Protein AF-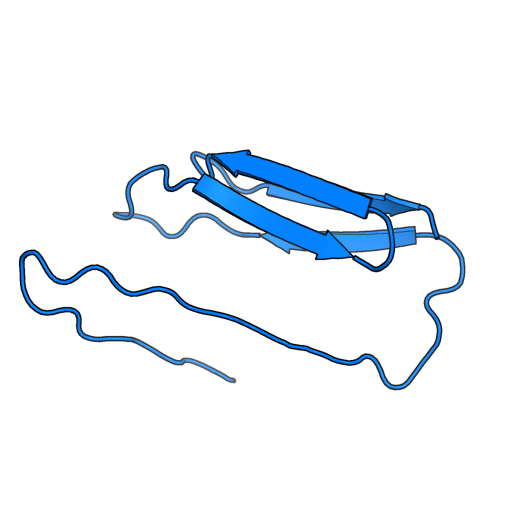A0A0G0VS56-F1 (afdb_monomer)

pLDDT: mean 71.45, std 10.55, range [33.0, 84.75]

Solvent-accessible surface area (backbone atoms only — not comparable to full-atom values): 4900 Å² total; per-residue (Å²): 133,93,81,85,82,80,88,72,58,89,95,55,86,80,86,86,80,87,85,84,82,74,96,63,84,73,84,54,66,47,77,47,78,47,74,50,59,87,98,57,77,58,50,80,45,78,49,76,60,94,91,48,74,48,77,47,62,42,72,52,66,43,78,46,78,44,80,103

Radius of gyration: 14.04 Å; Cα contacts (8 Å, |Δi|>4): 64; chains: 1; bounding box: 27×28×42 Å

Foldseek 3Di:
DPDDDDDDDVPDDDDDDDDDDDPDDDDFKDKDKDADDPPDAFDWDWDDDPPDIDIGTPPGIDIDIDTD

Org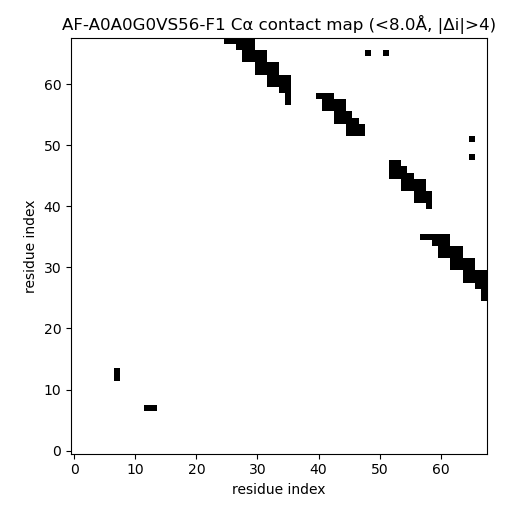anism: NCBI:txid1618597

Sequence (68 aa):
MFAGFFKLRPEGVSKVTLKYKLPFKVSKEYKLLIQKQPGTDGFLYTVNVGKQMEEFKLTTDKELKFGL

Secondary structure (DSSP, 8-state):
-------PPTT-----------SS---SEEEEEEPPPTT----EEEEEETTEEEEEE-SS-EEEEEE-

Mean predicted aligned error: 9.8 Å

Structure (mmCIF, N/CA/C/O backbone):
data_AF-A0A0G0VS56-F1
#
_entry.id   AF-A0A0G0VS56-F1
#
loop_
_atom_site.group_PDB
_atom_site.id
_atom_site.type_symbol
_atom_site.label_atom_id
_atom_site.label_alt_id
_atom_site.label_comp_id
_atom_site.label_asym_id
_atom_site.label_entity_id
_atom_site.label_seq_id
_atom_site.pdbx_PDB_ins_code
_atom_site.Cartn_x
_atom_site.Cartn_y
_atom_site.Cartn_z
_atom_site.occupancy
_atom_site.B_iso_or_equiv
_atom_site.auth_seq_id
_atom_site.auth_comp_id
_atom_site.auth_asym_id
_atom_site.auth_atom_id
_atom_site.pdbx_PDB_model_num
ATOM 1 N N . MET A 1 1 ? -7.232 -16.737 -2.322 1.00 33.00 1 MET A N 1
ATOM 2 C CA . MET A 1 1 ? -6.046 -16.056 -2.883 1.00 33.00 1 MET A CA 1
ATOM 3 C C . MET A 1 1 ? -6.519 -15.207 -4.058 1.00 33.00 1 MET A C 1
ATOM 5 O O . MET A 1 1 ? -6.879 -15.771 -5.079 1.00 33.00 1 MET A O 1
ATOM 9 N N . PHE A 1 2 ? -6.649 -13.886 -3.896 1.00 43.69 2 PHE A N 1
ATOM 10 C CA . PHE A 1 2 ? -7.034 -12.991 -4.998 1.00 43.69 2 PHE A CA 1
ATOM 11 C C . PHE A 1 2 ? -5.773 -12.609 -5.782 1.00 43.69 2 PHE A C 1
ATOM 13 O O . PHE A 1 2 ? -5.135 -11.608 -5.478 1.00 43.69 2 PHE A O 1
ATOM 20 N N . ALA A 1 3 ? -5.378 -13.434 -6.751 1.00 45.00 3 ALA A N 1
ATOM 21 C CA . ALA A 1 3 ? -4.320 -13.097 -7.701 1.00 45.00 3 ALA A CA 1
ATOM 22 C C . ALA A 1 3 ? -4.969 -12.576 -8.993 1.00 45.00 3 ALA A C 1
ATOM 24 O O . ALA A 1 3 ? -5.301 -13.349 -9.887 1.00 45.00 3 ALA A O 1
ATOM 25 N N . GLY A 1 4 ? -5.218 -11.266 -9.058 1.00 56.00 4 GLY A N 1
ATOM 26 C CA . GLY A 1 4 ? -5.672 -10.592 -10.276 1.00 56.00 4 GLY A CA 1
ATOM 27 C C . GLY A 1 4 ? -4.470 -10.034 -11.028 1.00 56.00 4 GLY A C 1
ATOM 28 O O . GLY A 1 4 ? -3.904 -9.031 -10.605 1.00 56.00 4 GLY A O 1
ATOM 29 N N . PHE A 1 5 ? -4.058 -10.682 -12.115 1.00 55.88 5 PHE A N 1
ATOM 30 C CA . PHE A 1 5 ? -3.038 -10.143 -13.014 1.00 55.88 5 PHE A CA 1
ATOM 31 C C . PHE A 1 5 ? -3.714 -9.404 -14.172 1.00 55.88 5 PHE A C 1
ATOM 33 O O . PHE A 1 5 ? -4.698 -9.878 -14.739 1.00 55.88 5 PHE A O 1
ATOM 40 N N . PHE A 1 6 ? -3.180 -8.241 -14.537 1.00 61.25 6 PHE A N 1
ATOM 41 C CA . PHE A 1 6 ? -3.681 -7.444 -15.653 1.00 61.25 6 PHE A CA 1
ATOM 42 C C . PHE A 1 6 ? -2.668 -7.501 -16.797 1.00 61.25 6 PHE A C 1
ATOM 44 O O . PHE A 1 6 ? -1.504 -7.153 -16.615 1.00 61.25 6 PHE A O 1
ATOM 51 N N . LYS A 1 7 ? -3.099 -7.938 -17.986 1.00 58.66 7 LYS A N 1
ATOM 52 C CA . LYS A 1 7 ? -2.311 -7.774 -19.214 1.00 58.66 7 LYS A CA 1
ATOM 53 C C . LYS A 1 7 ? -2.571 -6.374 -19.768 1.00 58.66 7 LYS A C 1
ATOM 55 O O . LYS A 1 7 ? -3.635 -6.129 -20.332 1.00 58.66 7 LYS A O 1
ATOM 60 N N . LEU A 1 8 ? -1.613 -5.463 -19.604 1.00 59.81 8 LEU A N 1
ATOM 61 C CA . LEU A 1 8 ? -1.608 -4.192 -20.332 1.00 59.81 8 LEU A CA 1
ATOM 62 C C . LEU A 1 8 ? -1.092 -4.413 -21.752 1.00 59.81 8 LEU A C 1
ATOM 64 O O . LEU A 1 8 ? -0.136 -5.156 -21.968 1.00 59.81 8 LEU A O 1
ATOM 68 N N . ARG A 1 9 ? -1.701 -3.719 -22.715 1.00 69.75 9 ARG A N 1
ATOM 69 C CA . ARG A 1 9 ? -1.073 -3.508 -24.023 1.00 69.75 9 ARG A CA 1
ATOM 70 C C . ARG A 1 9 ? 0.066 -2.488 -23.866 1.00 69.75 9 ARG A C 1
ATOM 72 O O . ARG A 1 9 ? -0.065 -1.612 -23.006 1.00 69.75 9 ARG A O 1
ATOM 79 N N . PRO A 1 10 ? 1.142 -2.570 -24.670 1.00 52.56 10 PRO A N 1
ATOM 80 C CA . PRO A 1 10 ? 2.166 -1.524 -24.717 1.00 52.56 10 PRO A CA 1
ATOM 81 C C . PRO A 1 10 ? 1.507 -0.143 -24.876 1.00 52.56 10 PRO A C 1
ATOM 83 O O . PRO A 1 10 ? 0.511 -0.034 -25.586 1.00 52.56 10 PRO A O 1
ATOM 86 N N . GLU A 1 11 ? 2.000 0.865 -24.146 1.00 62.19 11 GLU A N 1
ATOM 87 C CA . GLU A 1 11 ? 1.464 2.248 -24.082 1.00 62.19 11 GLU A CA 1
ATOM 88 C C . GLU A 1 11 ? 0.066 2.421 -23.444 1.00 62.19 11 GLU A C 1
ATOM 90 O O . GLU A 1 11 ? -0.419 3.542 -23.286 1.00 62.19 11 GLU A O 1
ATOM 95 N N . GLY A 1 12 ? -0.593 1.344 -23.009 1.00 55.28 12 GLY A N 1
ATOM 96 C CA . GLY A 1 12 ? -1.891 1.428 -22.341 1.00 55.28 12 GLY A CA 1
ATOM 97 C C . GLY A 1 12 ? -1.775 1.915 -20.895 1.00 55.28 12 GLY A C 1
ATOM 98 O O . GLY A 1 12 ? -1.233 1.215 -20.049 1.00 55.28 12 GLY A O 1
ATOM 99 N N . VAL A 1 13 ? -2.350 3.071 -20.560 1.00 62.66 13 VAL A N 1
ATOM 100 C CA . VAL A 1 13 ? -2.461 3.522 -19.161 1.00 62.66 13 VAL A CA 1
ATOM 101 C C . VAL A 1 13 ? -3.604 2.770 -18.477 1.00 62.66 13 VAL A C 1
ATOM 103 O O . VAL A 1 13 ? -4.764 2.919 -18.856 1.00 62.66 13 VAL A O 1
ATOM 106 N N . SER A 1 14 ? -3.303 1.968 -17.452 1.00 61.88 14 SER A N 1
ATOM 107 C CA . SER A 1 14 ? -4.328 1.301 -16.636 1.00 61.88 14 SER A CA 1
ATOM 108 C C . SER A 1 14 ? -4.442 1.938 -15.262 1.00 61.88 14 SER A C 1
ATOM 110 O O . SER A 1 14 ? -3.489 1.952 -14.488 1.00 61.88 14 SER A O 1
ATOM 112 N 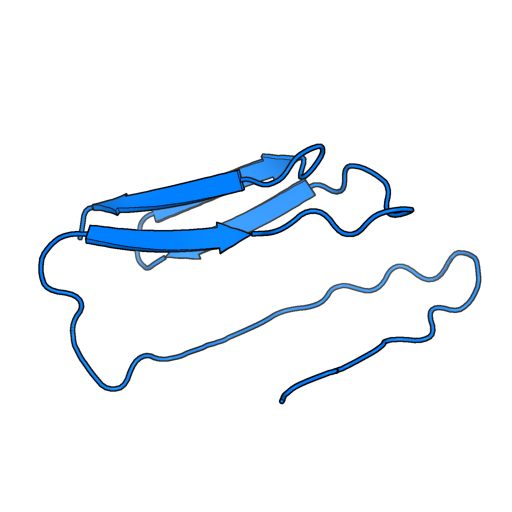N . LYS A 1 15 ? -5.639 2.434 -14.943 1.00 67.38 15 LYS A N 1
ATOM 113 C CA . LYS A 1 15 ? -5.973 2.983 -13.628 1.00 67.38 15 LYS A CA 1
ATOM 114 C C . LYS A 1 15 ? -6.721 1.931 -12.813 1.00 67.38 15 LYS A C 1
ATOM 116 O O . LYS A 1 15 ? -7.904 1.687 -13.044 1.00 67.38 15 LYS A O 1
ATOM 121 N N . VAL A 1 16 ? -6.047 1.319 -11.844 1.00 66.00 16 VAL A N 1
ATOM 122 C CA . VAL A 1 16 ? -6.672 0.359 -10.924 1.00 66.00 16 VAL A CA 1
ATOM 123 C C . VAL A 1 16 ? -7.272 1.125 -9.749 1.00 66.00 16 VAL A C 1
ATOM 125 O O . VAL A 1 16 ? -6.558 1.790 -9.007 1.00 66.00 16 VAL A O 1
ATOM 128 N N . THR A 1 17 ? -8.593 1.048 -9.582 1.00 71.12 17 THR A N 1
ATOM 129 C CA . THR A 1 17 ? -9.285 1.637 -8.426 1.00 71.12 17 THR A CA 1
ATOM 130 C C . THR A 1 17 ? -9.778 0.515 -7.523 1.00 71.12 17 THR A C 1
ATOM 132 O O . THR A 1 17 ? -10.754 -0.158 -7.849 1.00 71.12 17 THR A O 1
ATOM 135 N N . LEU A 1 18 ? -9.111 0.308 -6.388 1.00 68.38 18 LEU A N 1
ATOM 136 C CA . LEU A 1 18 ? -9.523 -0.674 -5.387 1.00 68.38 18 LEU A CA 1
ATOM 137 C C . LEU A 1 18 ? -10.399 0.012 -4.334 1.00 68.38 18 LEU A C 1
ATOM 139 O O . LEU A 1 18 ? -9.950 0.924 -3.645 1.00 68.38 18 LEU A O 1
ATOM 143 N N . LYS A 1 19 ? -11.655 -0.423 -4.205 1.00 75.56 19 LYS A N 1
ATOM 144 C CA . LYS A 1 19 ? -12.549 0.006 -3.123 1.00 75.56 19 LYS A CA 1
ATOM 145 C C . LYS A 1 19 ? -12.813 -1.183 -2.214 1.00 75.56 19 LYS A C 1
ATOM 147 O O . LYS A 1 19 ? -13.330 -2.198 -2.669 1.00 75.56 19 LYS A O 1
ATOM 152 N N . TYR A 1 20 ? -12.473 -1.047 -0.939 1.00 72.62 20 TYR A N 1
ATOM 153 C CA . TYR A 1 20 ? -12.691 -2.083 0.063 1.00 72.62 20 TYR A CA 1
ATOM 154 C C . TYR A 1 20 ? -13.367 -1.486 1.297 1.00 72.62 20 TYR A C 1
ATOM 156 O O . TYR A 1 20 ? -12.996 -0.402 1.748 1.00 72.62 20 TYR A O 1
ATOM 164 N N . LYS A 1 21 ? -14.377 -2.185 1.827 1.00 74.88 21 LYS A N 1
ATOM 165 C CA . LYS A 1 21 ? -15.115 -1.793 3.031 1.00 74.88 21 LYS A CA 1
ATOM 166 C C . LYS A 1 21 ? -14.893 -2.851 4.104 1.00 74.88 21 LYS A C 1
ATOM 168 O O . LYS A 1 21 ? -15.237 -4.011 3.906 1.00 74.88 21 LYS A O 1
ATOM 173 N N . LEU A 1 22 ? -14.344 -2.439 5.241 1.00 76.75 22 LEU A N 1
ATOM 174 C CA . LEU A 1 22 ? -14.179 -3.316 6.398 1.00 76.75 22 LEU A CA 1
ATOM 175 C C . LEU A 1 22 ? -15.539 -3.554 7.078 1.00 76.75 22 LEU A C 1
ATOM 177 O O . LEU A 1 22 ? -16.316 -2.605 7.218 1.00 76.75 22 LEU A O 1
ATOM 181 N N . PRO A 1 23 ? -15.834 -4.788 7.531 1.00 78.12 23 PRO A N 1
ATOM 182 C CA . PRO A 1 23 ? -17.070 -5.092 8.254 1.00 78.12 23 PRO A CA 1
ATOM 183 C C . PRO A 1 23 ? -17.054 -4.613 9.718 1.00 78.12 23 PRO A C 1
ATOM 185 O O . PRO A 1 23 ? -18.065 -4.712 10.404 1.00 78.12 23 PRO A O 1
ATOM 188 N N . PHE A 1 24 ? -15.931 -4.074 10.202 1.00 77.12 24 PHE A N 1
ATOM 189 C CA . PHE A 1 24 ? -15.757 -3.560 11.561 1.00 77.12 24 PHE A CA 1
ATOM 190 C C . PHE A 1 24 ? -15.114 -2.167 11.552 1.00 77.12 24 PHE A C 1
ATOM 192 O O . PHE A 1 24 ? -14.424 -1.788 10.603 1.00 77.12 24 PHE A O 1
ATOM 199 N N . LYS A 1 25 ? -15.328 -1.398 12.627 1.00 68.81 25 LYS A N 1
ATOM 200 C CA . LYS A 1 25 ? -14.640 -0.118 12.851 1.00 68.81 25 LYS A CA 1
ATOM 201 C C . LYS A 1 25 ? -13.249 -0.392 13.418 1.00 68.81 25 LYS A C 1
ATOM 203 O O . LYS A 1 25 ? -13.127 -1.021 14.465 1.00 68.81 25 LYS A O 1
ATOM 208 N N . VAL A 1 26 ? -12.211 0.080 12.735 1.00 70.25 26 VAL A N 1
ATOM 209 C CA . VAL A 1 26 ? -10.829 -0.003 13.226 1.00 70.25 26 VAL A CA 1
ATOM 210 C C . VAL A 1 26 ? -10.691 0.984 14.384 1.00 70.25 26 VAL A C 1
ATOM 212 O O . VAL A 1 26 ? -11.006 2.158 14.223 1.00 70.25 26 VAL A O 1
ATOM 215 N N . SER A 1 27 ? -10.319 0.503 15.570 1.00 64.62 27 SER A N 1
ATOM 216 C CA . SER A 1 27 ? -10.525 1.269 16.808 1.00 64.62 27 SER A CA 1
ATOM 217 C C . SER A 1 27 ? -9.423 2.268 17.159 1.00 64.62 27 SER A C 1
ATOM 219 O O . SER A 1 27 ? -9.654 3.079 18.048 1.00 64.62 27 SER A O 1
ATOM 221 N N . LYS A 1 28 ? -8.228 2.184 16.554 1.00 66.31 28 LYS A N 1
ATOM 222 C CA . LYS A 1 28 ? -7.085 3.044 16.929 1.00 66.31 28 LYS A CA 1
ATOM 223 C C . LYS A 1 28 ? -6.130 3.362 15.779 1.00 66.31 28 LYS A C 1
ATOM 225 O O . LYS A 1 28 ? -5.740 4.507 15.615 1.00 66.31 28 LYS A O 1
ATOM 230 N N . GLU A 1 29 ? -5.741 2.362 14.990 1.00 71.88 29 GLU A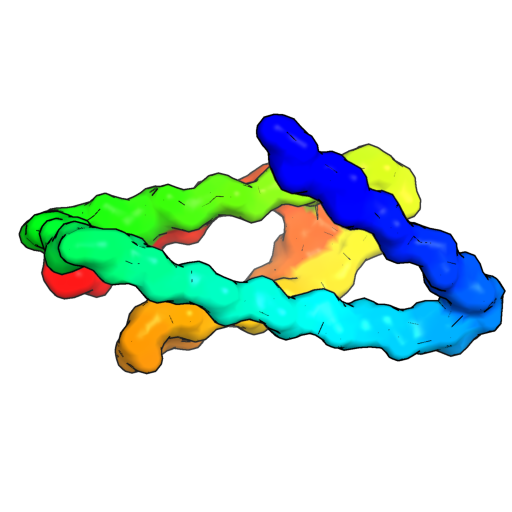 N 1
ATOM 231 C CA . GLU A 1 29 ? -4.722 2.550 13.953 1.00 71.88 29 GLU A CA 1
ATOM 232 C C . GLU A 1 29 ? -5.001 1.617 12.774 1.00 71.88 29 GLU A C 1
ATOM 234 O O . GLU A 1 29 ? -5.122 0.400 12.948 1.00 71.88 29 GLU A O 1
ATOM 239 N N . TYR A 1 30 ? -5.136 2.181 11.577 1.00 74.88 30 TYR A N 1
ATOM 240 C CA . TYR A 1 30 ? -5.294 1.418 10.347 1.00 74.88 30 TYR A CA 1
ATOM 241 C C . TYR A 1 30 ? -3.957 1.342 9.615 1.00 74.88 30 TYR A C 1
ATOM 243 O O . TYR A 1 30 ? -3.473 2.333 9.069 1.00 74.88 30 TYR A O 1
ATOM 251 N N . LYS A 1 31 ? -3.357 0.149 9.626 1.00 78.25 31 LYS A N 1
ATOM 252 C CA . LYS A 1 31 ? -2.090 -0.140 8.9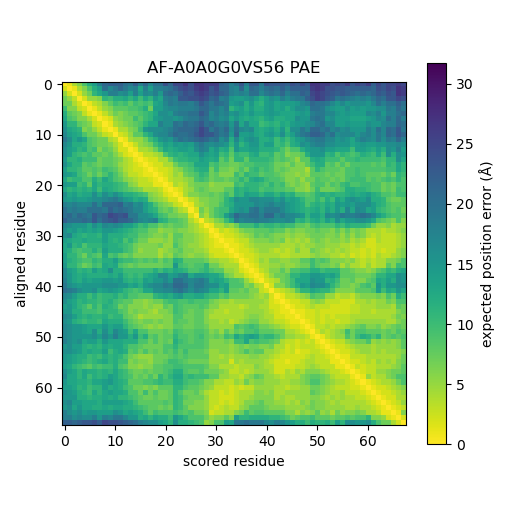51 1.00 78.25 31 LYS A CA 1
ATOM 253 C C . LYS A 1 31 ? -2.375 -0.705 7.567 1.00 78.25 31 LYS A C 1
ATOM 255 O O . LYS A 1 31 ? -2.922 -1.801 7.444 1.00 78.25 31 LYS A O 1
ATOM 260 N N . LEU A 1 32 ? -2.009 0.041 6.536 1.00 79.94 32 LEU A N 1
ATOM 261 C CA . LEU A 1 32 ? -2.091 -0.385 5.149 1.00 79.94 32 LEU A CA 1
ATOM 262 C C . LEU A 1 32 ? -0.677 -0.670 4.638 1.00 79.94 32 LEU A C 1
ATOM 264 O O . LEU A 1 32 ? 0.155 0.229 4.565 1.00 79.94 32 LEU A O 1
ATOM 268 N N . LEU A 1 33 ? -0.415 -1.919 4.267 1.00 80.50 33 LEU A N 1
ATOM 269 C CA . LEU A 1 33 ? 0.846 -2.320 3.649 1.00 80.50 33 LEU A CA 1
ATOM 270 C C . LEU A 1 33 ? 0.689 -2.319 2.134 1.00 80.50 33 LEU A C 1
ATOM 272 O O . LEU A 1 33 ? -0.154 -3.035 1.591 1.00 80.50 33 LEU A O 1
ATOM 276 N N . ILE A 1 34 ? 1.514 -1.529 1.456 1.00 81.56 34 ILE A N 1
ATOM 277 C CA . ILE A 1 34 ? 1.572 -1.482 0.000 1.00 81.56 34 ILE A CA 1
ATOM 278 C C . ILE A 1 34 ? 2.956 -1.953 -0.417 1.00 81.56 34 ILE A C 1
ATOM 280 O O . ILE A 1 34 ? 3.967 -1.297 -0.178 1.00 81.56 34 ILE A O 1
ATOM 284 N N . GLN A 1 35 ? 2.996 -3.126 -1.037 1.00 80.62 35 GLN A N 1
ATOM 285 C CA . GLN A 1 35 ? 4.239 -3.750 -1.462 1.00 80.62 35 GLN A CA 1
ATOM 286 C C . GLN A 1 35 ? 4.538 -3.396 -2.911 1.00 80.62 35 GLN A C 1
ATOM 288 O O . GLN A 1 35 ? 3.734 -3.659 -3.811 1.00 80.62 35 GLN A O 1
ATOM 293 N N . LYS A 1 36 ? 5.729 -2.842 -3.140 1.00 80.19 36 LYS A N 1
ATOM 294 C CA . LYS A 1 36 ? 6.241 -2.620 -4.486 1.00 80.19 36 LYS A CA 1
ATOM 295 C C . LYS A 1 36 ? 6.446 -3.962 -5.185 1.00 80.19 36 LYS A C 1
ATOM 297 O O . LYS A 1 36 ? 7.131 -4.840 -4.669 1.00 80.19 36 LYS A O 1
ATOM 302 N N . GLN A 1 37 ? 5.871 -4.106 -6.374 1.00 75.06 37 GLN A N 1
ATOM 303 C CA . GLN A 1 37 ? 6.105 -5.279 -7.210 1.00 75.06 37 GLN A CA 1
ATOM 304 C C . GLN A 1 37 ? 7.445 -5.131 -7.956 1.00 75.06 37 GLN A C 1
ATOM 306 O O . GLN A 1 37 ? 7.735 -4.054 -8.494 1.00 75.06 37 GLN A O 1
ATOM 311 N N . PRO A 1 38 ? 8.293 -6.174 -7.991 1.00 69.75 38 PRO A N 1
ATOM 312 C CA . PRO A 1 38 ? 9.541 -6.147 -8.749 1.00 69.75 38 PRO A CA 1
ATOM 313 C C . PRO A 1 38 ? 9.255 -5.957 -10.249 1.00 69.75 38 PRO A C 1
ATOM 315 O O . PRO A 1 38 ? 8.285 -6.495 -10.774 1.00 69.75 38 PRO A O 1
ATOM 318 N N . GLY A 1 39 ? 10.072 -5.156 -10.941 1.00 67.88 39 GLY A N 1
ATOM 319 C CA . GLY A 1 39 ? 9.899 -4.867 -12.375 1.00 67.88 39 GLY A CA 1
ATOM 320 C C . GLY A 1 39 ? 8.860 -3.789 -12.719 1.00 67.88 39 GLY A C 1
ATOM 321 O O . GLY A 1 39 ? 8.612 -3.550 -13.895 1.00 67.88 39 GLY A O 1
ATOM 322 N N . THR A 1 40 ? 8.257 -3.136 -11.720 1.00 68.00 40 THR A N 1
ATOM 323 C CA . THR A 1 40 ? 7.302 -2.032 -11.918 1.00 68.00 40 THR A CA 1
ATOM 324 C C . THR A 1 40 ? 7.944 -0.695 -11.529 1.00 68.00 40 THR A C 1
ATOM 326 O O . THR A 1 40 ? 8.575 -0.599 -10.470 1.00 68.00 40 THR A O 1
ATOM 329 N N . ASP A 1 41 ? 7.799 0.316 -12.389 1.00 65.62 41 ASP A N 1
ATOM 330 C CA . ASP A 1 41 ? 8.338 1.665 -12.183 1.00 65.62 41 ASP A CA 1
ATOM 331 C C . ASP A 1 41 ? 7.610 2.423 -11.058 1.00 65.62 41 ASP A C 1
ATOM 333 O O . ASP A 1 41 ? 6.502 2.060 -10.662 1.00 65.62 41 ASP A O 1
ATOM 337 N N . GLY A 1 42 ? 8.247 3.457 -10.501 1.00 66.38 42 GLY A N 1
ATOM 338 C CA . GLY A 1 42 ? 7.799 4.183 -9.30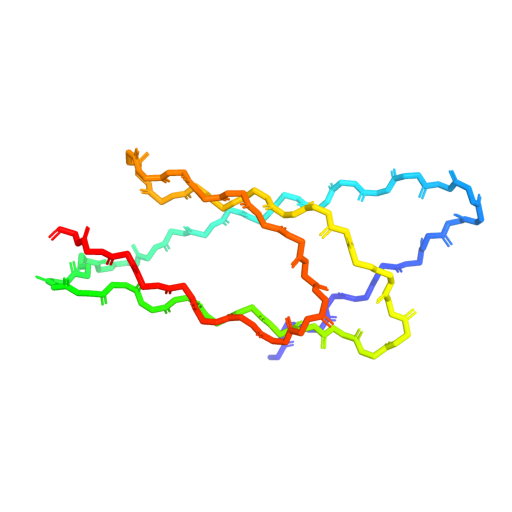2 1.00 66.38 42 GLY A CA 1
ATOM 339 C C . GLY A 1 42 ? 6.564 5.068 -9.515 1.00 66.38 42 GLY A C 1
ATOM 340 O O . GLY A 1 42 ? 6.651 6.292 -9.384 1.00 66.38 42 GLY A O 1
ATOM 341 N N . PHE A 1 43 ? 5.422 4.459 -9.841 1.00 74.25 43 PHE A N 1
ATOM 342 C CA . PHE A 1 43 ? 4.150 5.140 -10.080 1.00 74.25 43 PHE A CA 1
ATOM 343 C C . PHE A 1 43 ? 3.672 5.915 -8.848 1.00 74.25 43 PHE A C 1
ATOM 345 O O . PHE A 1 43 ? 3.947 5.540 -7.704 1.00 74.25 43 PHE A O 1
ATOM 352 N N . LEU A 1 44 ? 2.940 7.004 -9.099 1.00 78.38 44 LEU A N 1
ATOM 353 C CA . LEU A 1 44 ? 2.270 7.776 -8.059 1.00 78.38 44 LEU A CA 1
ATOM 354 C C . LEU A 1 44 ? 1.001 7.037 -7.625 1.00 78.38 44 LEU A C 1
ATOM 356 O O . LEU A 1 44 ? 0.140 6.734 -8.453 1.00 78.38 44 LEU A O 1
ATOM 360 N N . TYR A 1 45 ? 0.886 6.765 -6.331 1.00 80.50 45 TYR A N 1
ATOM 361 C CA . TYR A 1 45 ? -0.299 6.187 -5.717 1.00 80.50 45 TYR A CA 1
ATOM 362 C C . TYR A 1 45 ? -0.960 7.227 -4.826 1.00 80.50 45 TYR A C 1
ATOM 364 O O . TYR A 1 45 ? -0.295 7.883 -4.026 1.00 80.50 45 TYR A O 1
ATOM 372 N N . THR A 1 46 ? -2.280 7.322 -4.943 1.00 82.12 46 THR A N 1
ATOM 373 C CA . THR A 1 46 ? -3.122 8.125 -4.060 1.00 82.12 46 THR A CA 1
ATOM 374 C C . THR A 1 46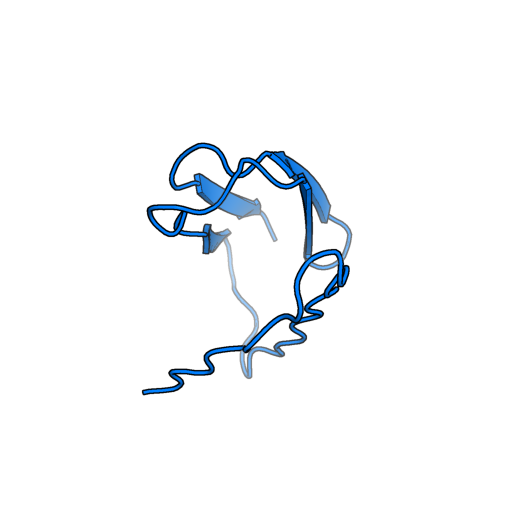 ? -3.957 7.174 -3.217 1.00 82.12 46 THR A C 1
ATOM 376 O O . THR A 1 46 ? -4.780 6.421 -3.745 1.00 82.12 46 THR A O 1
ATOM 379 N N . VAL A 1 47 ? -3.750 7.193 -1.905 1.00 81.44 47 VAL A N 1
ATOM 380 C CA . VAL A 1 47 ? -4.525 6.409 -0.942 1.00 81.44 47 VAL A CA 1
ATOM 381 C C . VAL A 1 47 ? -5.437 7.357 -0.183 1.00 81.44 47 VAL A C 1
ATOM 383 O O . VAL A 1 47 ? -4.988 8.350 0.382 1.00 81.44 47 VAL A O 1
ATOM 386 N N . ASN A 1 48 ? -6.731 7.047 -0.174 1.00 79.88 48 ASN A N 1
ATOM 387 C CA . ASN A 1 48 ? -7.731 7.814 0.553 1.00 79.88 48 ASN A CA 1
ATOM 388 C C . ASN A 1 48 ? -8.379 6.932 1.626 1.00 79.88 48 ASN A C 1
ATOM 390 O O . ASN A 1 48 ? -8.981 5.902 1.311 1.00 79.88 48 ASN A O 1
ATOM 394 N N . VAL A 1 49 ? -8.244 7.345 2.885 1.00 75.88 49 VAL A N 1
ATOM 395 C CA . VAL A 1 49 ? -8.853 6.701 4.052 1.00 75.88 49 VAL A CA 1
ATOM 396 C C . VAL A 1 49 ? -9.689 7.750 4.785 1.00 75.88 49 VAL A C 1
ATOM 398 O O . VAL A 1 49 ? -9.197 8.527 5.601 1.00 75.88 49 VAL A O 1
ATOM 401 N N . GLY A 1 50 ? -10.983 7.809 4.464 1.00 76.06 50 GLY A N 1
ATOM 402 C CA . GLY A 1 50 ? -11.916 8.760 5.074 1.00 76.06 50 GLY A CA 1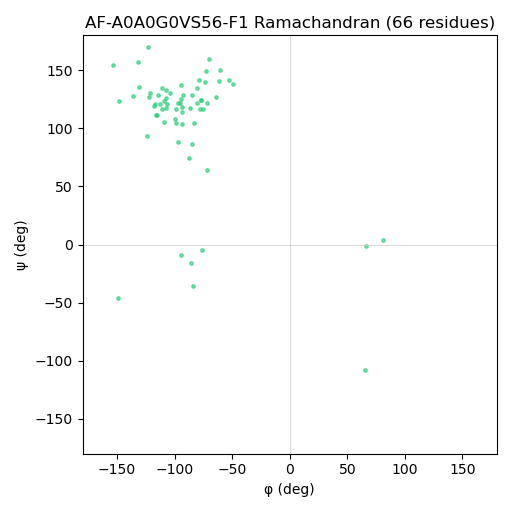
ATOM 403 C C . GLY A 1 50 ? -11.582 10.218 4.733 1.00 76.06 50 GLY A C 1
ATOM 404 O O . GLY A 1 50 ? -11.820 10.657 3.613 1.00 76.06 50 GLY A O 1
ATOM 405 N N . LYS A 1 51 ? -11.072 10.981 5.711 1.00 74.31 51 LYS A N 1
ATOM 406 C CA . LYS A 1 51 ? -10.604 12.373 5.524 1.00 74.31 51 LYS A CA 1
ATOM 407 C C . LYS A 1 51 ? -9.099 12.478 5.255 1.00 74.31 51 LYS A C 1
ATOM 409 O O . LYS A 1 51 ? -8.625 13.565 4.943 1.00 74.31 51 LYS A O 1
ATOM 414 N N . GLN A 1 52 ? -8.352 11.384 5.394 1.00 75.75 52 GLN A N 1
ATOM 415 C CA . GLN A 1 52 ? -6.911 11.372 5.174 1.00 75.75 52 GLN A CA 1
ATOM 416 C C . GLN A 1 52 ? -6.611 10.973 3.730 1.00 75.75 52 GLN A C 1
ATOM 418 O O . GLN A 1 52 ? -7.117 9.968 3.227 1.00 75.75 52 GLN A O 1
ATOM 423 N N . MET A 1 53 ? -5.790 11.779 3.066 1.00 80.38 53 MET A N 1
ATOM 424 C CA . MET A 1 53 ? -5.289 11.524 1.723 1.00 80.38 53 MET A CA 1
ATOM 425 C C . MET A 1 53 ? -3.767 11.503 1.787 1.00 80.38 53 MET A C 1
ATOM 427 O O . MET A 1 53 ? -3.161 12.445 2.291 1.00 80.38 53 MET A O 1
ATOM 431 N N . GLU A 1 54 ? -3.163 10.434 1.280 1.00 80.50 54 GLU A N 1
ATOM 432 C CA . GLU A 1 54 ? -1.718 10.337 1.100 1.00 80.50 54 GLU A CA 1
ATOM 433 C C . GLU A 1 54 ? -1.397 10.086 -0.368 1.00 80.50 54 GLU A C 1
ATOM 435 O O . GLU A 1 54 ? -1.938 9.168 -0.988 1.00 80.50 54 GLU A O 1
ATOM 440 N N . GLU A 1 55 ? -0.476 10.883 -0.902 1.00 84.75 55 GLU A N 1
ATOM 441 C CA . GLU A 1 55 ? 0.117 10.679 -2.217 1.00 84.75 55 GLU A CA 1
ATOM 442 C C . GLU A 1 55 ? 1.596 10.355 -2.066 1.00 84.75 55 GLU A C 1
ATOM 444 O O . GLU A 1 55 ? 2.341 11.050 -1.373 1.00 84.75 55 GLU A O 1
ATOM 449 N N . PHE A 1 56 ? 2.036 9.274 -2.701 1.00 83.94 56 PHE A N 1
ATOM 450 C CA . PHE A 1 56 ? 3.435 8.867 -2.665 1.00 83.94 56 PHE A CA 1
ATOM 451 C C . PHE A 1 56 ? 3.807 8.059 -3.903 1.00 83.94 56 PHE A C 1
ATOM 453 O O . PHE A 1 56 ? 2.974 7.403 -4.526 1.00 83.94 56 PHE A O 1
ATOM 460 N N . LYS A 1 57 ? 5.095 8.088 -4.251 1.00 82.25 57 LYS A N 1
ATOM 461 C CA . LYS A 1 57 ? 5.660 7.202 -5.270 1.00 82.25 57 LYS A CA 1
ATOM 462 C C . LYS A 1 57 ? 6.026 5.870 -4.630 1.00 82.25 57 LYS A C 1
ATOM 464 O O . LYS A 1 57 ? 6.724 5.851 -3.617 1.00 82.25 57 LYS A O 1
ATOM 469 N N . LEU A 1 58 ? 5.575 4.766 -5.215 1.00 78.56 58 LEU A N 1
ATOM 470 C CA . LEU A 1 58 ? 5.869 3.424 -4.706 1.00 78.56 58 LEU A CA 1
ATOM 471 C C . LEU A 1 58 ? 7.191 2.908 -5.297 1.00 78.56 58 LEU A C 1
ATOM 473 O O . LEU A 1 58 ? 7.203 2.083 -6.209 1.00 78.56 58 LEU A O 1
ATOM 477 N N . THR A 1 59 ? 8.315 3.437 -4.814 1.00 80.81 59 THR A N 1
ATOM 478 C CA . THR A 1 59 ? 9.665 2.989 -5.209 1.00 80.81 59 THR A CA 1
ATOM 479 C C . THR A 1 59 ? 10.129 1.777 -4.399 1.00 80.81 59 THR A C 1
ATOM 481 O O . THR A 1 59 ? 10.761 0.865 -4.947 1.00 80.81 59 THR A O 1
ATOM 484 N N . THR A 1 60 ? 9.754 1.746 -3.121 1.00 80.12 60 THR A N 1
ATOM 485 C CA . THR A 1 60 ? 9.960 0.659 -2.158 1.00 80.12 60 THR A CA 1
ATOM 486 C C . THR A 1 60 ? 8.619 0.210 -1.585 1.00 80.12 60 THR A C 1
ATOM 488 O O . THR A 1 60 ? 7.590 0.856 -1.805 1.00 80.12 60 THR A O 1
ATOM 491 N N . ASP A 1 61 ? 8.613 -0.905 -0.857 1.00 82.81 61 ASP A N 1
ATOM 492 C CA . ASP A 1 61 ? 7.504 -1.210 0.040 1.00 82.81 61 ASP A CA 1
ATOM 493 C C . ASP A 1 61 ? 7.238 -0.026 0.979 1.00 82.81 61 ASP A C 1
ATOM 495 O O . ASP A 1 61 ? 8.153 0.691 1.400 1.00 82.81 61 ASP A O 1
ATOM 499 N N . LYS A 1 62 ? 5.954 0.227 1.230 1.00 81.69 62 LYS A N 1
ATOM 500 C CA . LYS A 1 62 ? 5.513 1.326 2.076 1.00 81.69 62 LYS A CA 1
ATOM 501 C C . LYS A 1 62 ? 4.416 0.849 3.015 1.00 81.69 62 LYS A C 1
ATOM 503 O O . LYS A 1 62 ? 3.411 0.276 2.594 1.00 81.69 62 LYS A O 1
ATOM 508 N N . GLU A 1 63 ? 4.616 1.117 4.296 1.00 83.12 63 GLU A N 1
ATOM 509 C CA . GLU A 1 63 ? 3.598 0.974 5.329 1.00 83.12 63 GLU A CA 1
ATOM 510 C C . GLU A 1 63 ? 2.972 2.349 5.577 1.00 83.12 63 GLU A C 1
ATOM 512 O O . GLU A 1 63 ? 3.675 3.306 5.901 1.00 83.12 63 GLU A O 1
ATOM 517 N N . LEU A 1 64 ? 1.655 2.457 5.407 1.00 81.56 64 LEU A N 1
ATOM 518 C CA . LEU A 1 64 ? 0.887 3.648 5.754 1.00 81.56 64 LEU A CA 1
ATOM 519 C C . LEU A 1 64 ? 0.129 3.384 7.048 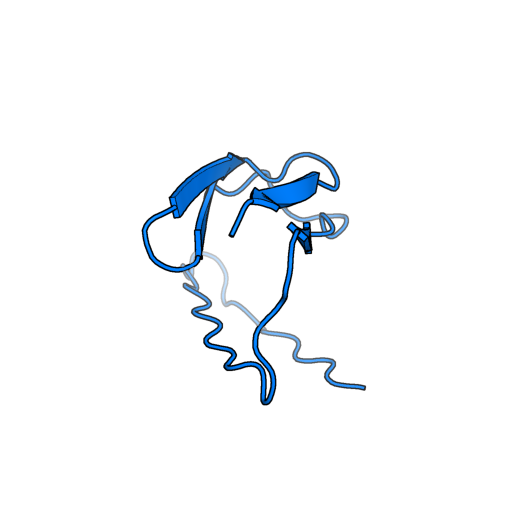1.00 81.56 64 LEU A C 1
ATOM 521 O O . LEU A 1 64 ? -0.560 2.368 7.177 1.00 81.56 64 LEU A O 1
ATOM 525 N N . LYS A 1 65 ? 0.241 4.308 7.998 1.00 79.44 65 LYS A N 1
ATOM 526 C CA . LYS A 1 65 ? -0.479 4.257 9.271 1.00 79.44 65 LYS A CA 1
ATOM 527 C C . LYS A 1 65 ? -1.441 5.425 9.328 1.00 79.44 65 LYS A C 1
ATOM 529 O O . LYS A 1 65 ? -1.025 6.573 9.444 1.00 79.44 65 LYS A O 1
ATOM 534 N N . PHE A 1 66 ? -2.724 5.116 9.270 1.00 77.00 66 PHE A N 1
ATOM 535 C CA . PHE A 1 66 ? -3.789 6.095 9.413 1.00 77.00 66 PHE A CA 1
ATOM 536 C C . PHE A 1 66 ? -4.313 6.037 10.852 1.00 77.00 66 PHE A C 1
ATOM 538 O O . PHE A 1 66 ? -4.805 4.995 11.295 1.00 77.00 66 PHE A O 1
ATOM 545 N N . GLY A 1 67 ? -4.162 7.136 11.596 1.00 65.31 67 GLY A N 1
ATOM 546 C CA . GLY A 1 67 ? -4.808 7.318 12.898 1.00 65.31 67 GLY A CA 1
ATOM 547 C C . GLY A 1 67 ? -6.281 7.672 12.695 1.00 65.31 67 GLY A C 1
ATOM 548 O O . GLY A 1 67 ? -6.575 8.617 11.963 1.00 65.31 67 GLY A O 1
ATOM 549 N N . LEU A 1 68 ? -7.185 6.896 13.298 1.00 61.69 68 LEU A N 1
ATOM 550 C CA . LEU A 1 68 ? -8.644 7.018 13.151 1.00 61.69 68 LEU A CA 1
ATOM 551 C C . LEU A 1 68 ? -9.296 7.716 14.344 1.00 61.69 68 LEU A C 1
ATOM 553 O O . LEU A 1 68 ? -8.882 7.422 15.487 1.00 61.69 68 LEU A O 1
#

Nearest PDB structures (foldseek):
  8f5n-assembly1_A  TM=4.419E-01  e=2.857E+00  Streptococcus pyogenes